Protein AF-W9VJ24-F1 (afdb_monomer_lite)

Sequence (92 aa):
MVVKGPLKDAFVKAVDAAAGFARDHPVWTTLIAVGILAVLLPWAVEALGFGVEGPAARTFAAWWQSRYAGYVPKGSLFSFFQRLGMKWTIKL

InterPro domains:
  IPR009311 Interferon alpha-inducible protein IFI6/IFI27-like [PF06140] (31-86)
  IPR038213 IFI6/IFI27-like domain superfamily [G3DSA:6.10.110.10] (27-91)

Radius of gyration: 18.8 Å; chains: 1; bounding box: 38×33×46 Å

Structure (mmCIF, N/CA/C/O backbone):
data_AF-W9VJ24-F1
#
_entry.id   AF-W9VJ24-F1
#
loop_
_atom_site.group_PDB
_atom_site.id
_atom_site.type_symbol
_atom_site.label_atom_id
_atom_site.label_alt_id
_atom_site.label_comp_id
_atom_site.label_asym_id
_atom_site.label_entity_id
_atom_site.label_seq_id
_atom_site.pdbx_PDB_ins_code
_atom_site.Cartn_x
_atom_site.Cartn_y
_atom_site.Cartn_z
_atom_site.occupancy
_atom_site.B_iso_or_equiv
_atom_site.auth_seq_id
_atom_site.auth_comp_id
_atom_site.auth_asym_id
_atom_site.auth_atom_id
_atom_site.pdbx_PDB_model_num
ATOM 1 N N . MET A 1 1 ? 10.192 5.731 25.541 1.00 40.19 1 MET A N 1
ATOM 2 C CA . MET A 1 1 ? 9.883 7.118 25.127 1.00 40.19 1 MET A CA 1
ATOM 3 C C . MET A 1 1 ? 8.377 7.270 24.983 1.00 40.19 1 MET A C 1
ATOM 5 O O . MET A 1 1 ? 7.803 6.768 24.025 1.00 40.19 1 MET A O 1
ATOM 9 N N . VAL A 1 2 ? 7.715 7.904 25.954 1.00 55.41 2 VAL A N 1
ATOM 10 C CA . VAL A 1 2 ? 6.304 8.277 25.806 1.00 55.41 2 VAL A CA 1
ATOM 11 C C . VAL A 1 2 ? 6.285 9.569 25.002 1.00 55.41 2 VAL A C 1
ATOM 13 O O . VAL A 1 2 ? 6.507 10.640 25.551 1.00 55.41 2 VAL A O 1
ATOM 16 N N . VAL A 1 3 ? 6.041 9.474 23.696 1.00 55.75 3 VAL A N 1
ATOM 17 C CA . VAL A 1 3 ? 5.586 10.643 22.933 1.00 55.75 3 VAL A CA 1
ATOM 18 C C . VAL A 1 3 ? 4.318 11.120 23.653 1.00 55.75 3 VAL A C 1
ATOM 20 O O . VAL A 1 3 ? 3.392 10.330 23.819 1.00 55.75 3 VAL A O 1
ATOM 23 N N . LYS A 1 4 ? 4.311 12.327 24.211 1.00 62.16 4 LYS A N 1
ATOM 24 C CA . LYS A 1 4 ? 3.168 12.951 24.893 1.00 62.16 4 LYS A CA 1
ATOM 25 C C . LYS A 1 4 ? 3.027 14.322 24.247 1.00 62.16 4 LYS A C 1
ATOM 27 O O . LYS A 1 4 ? 3.962 15.114 24.311 1.00 62.16 4 LYS A O 1
ATOM 32 N N . GLY A 1 5 ? 1.919 14.555 23.556 1.00 80.94 5 GLY A N 1
ATOM 33 C CA . GLY A 1 5 ? 1.673 15.808 22.854 1.00 80.94 5 GLY A CA 1
ATOM 34 C C . GLY A 1 5 ? 0.319 15.802 22.140 1.00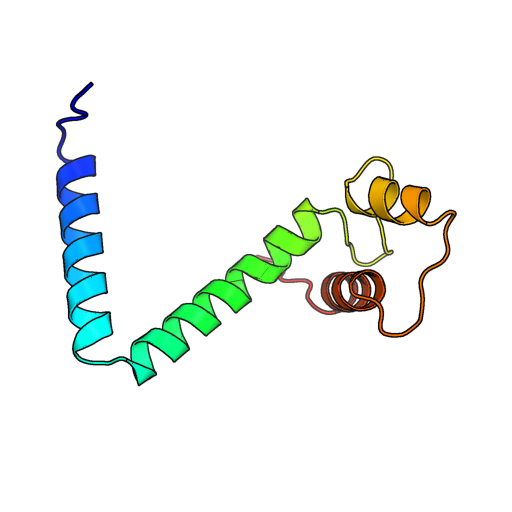 80.94 5 GLY A C 1
ATOM 35 O O . GLY A 1 5 ? -0.168 14.719 21.805 1.00 80.94 5 GLY A O 1
ATOM 36 N N . PRO A 1 6 ? -0.256 16.986 21.850 1.00 84.62 6 PRO A N 1
ATOM 37 C CA . PRO A 1 6 ? -1.607 17.128 21.291 1.00 84.62 6 PRO A CA 1
ATOM 38 C C . PRO A 1 6 ? -1.839 16.309 20.016 1.00 84.62 6 PRO A C 1
ATOM 40 O O . PRO A 1 6 ? -2.924 15.780 19.797 1.00 84.62 6 PRO A O 1
ATOM 43 N N . LEU A 1 7 ? -0.794 16.153 19.193 1.00 86.19 7 LEU A N 1
ATOM 44 C CA . LEU A 1 7 ? -0.834 15.357 17.968 1.00 86.19 7 LEU A CA 1
ATOM 45 C C . LEU A 1 7 ? -1.069 13.867 18.243 1.00 86.19 7 LEU A C 1
ATOM 47 O O . LEU A 1 7 ? -1.825 13.216 17.526 1.00 86.19 7 LEU A O 1
ATOM 51 N N . LYS A 1 8 ? -0.437 13.318 19.284 1.00 87.94 8 LYS A N 1
ATOM 52 C CA . LYS A 1 8 ? -0.616 11.911 19.641 1.00 87.94 8 LYS A CA 1
ATOM 53 C C . LYS A 1 8 ? -2.012 11.667 20.194 1.00 87.94 8 LYS A C 1
ATOM 55 O O . LYS A 1 8 ? -2.623 10.669 19.837 1.00 87.94 8 LYS A O 1
ATOM 60 N N . ASP A 1 9 ? -2.516 12.570 21.025 1.00 90.56 9 ASP A N 1
ATOM 61 C CA . ASP A 1 9 ? -3.848 12.423 21.614 1.00 90.56 9 ASP A CA 1
ATOM 62 C C . ASP A 1 9 ? -4.934 12.526 20.533 1.00 90.56 9 ASP A C 1
ATOM 64 O O . ASP A 1 9 ? -5.864 11.720 20.504 1.00 90.56 9 ASP A O 1
ATOM 68 N N . ALA A 1 10 ? -4.767 13.449 19.578 1.00 89.81 10 ALA A N 1
ATOM 69 C CA . ALA A 1 10 ? -5.620 13.533 18.396 1.00 89.81 10 ALA A CA 1
ATOM 70 C C . ALA A 1 10 ? -5.556 12.253 17.547 1.00 89.81 10 ALA A C 1
ATOM 72 O O . ALA A 1 10 ? -6.596 11.748 17.125 1.00 89.81 10 ALA A O 1
ATOM 73 N N . PHE A 1 11 ? -4.357 11.699 17.337 1.00 91.19 11 PHE A N 1
ATOM 74 C CA . PHE A 1 11 ? -4.178 10.452 16.594 1.00 91.19 11 PHE A CA 1
ATOM 75 C C . PHE A 1 11 ? -4.860 9.267 17.285 1.00 91.19 11 PHE A C 1
ATOM 77 O O . PHE A 1 11 ? -5.614 8.542 16.644 1.00 91.19 11 PHE A O 1
ATOM 84 N N . VAL A 1 12 ? -4.655 9.096 18.594 1.00 94.00 12 VAL A N 1
ATOM 85 C CA . VAL A 1 12 ? -5.300 8.028 19.376 1.00 94.00 12 VAL A CA 1
ATOM 86 C C . VAL A 1 12 ? -6.820 8.161 19.305 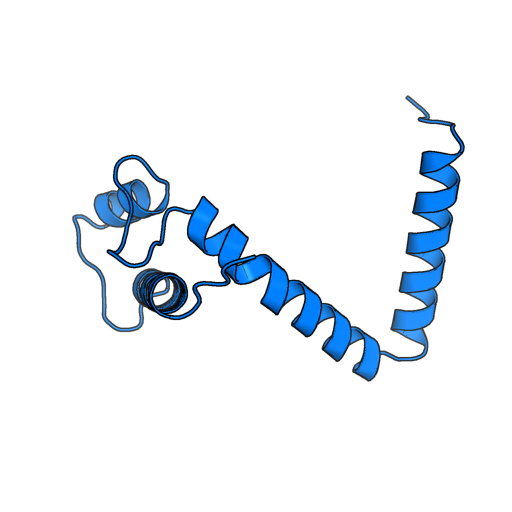1.00 94.00 12 VAL A C 1
ATOM 88 O O . VAL A 1 12 ? -7.498 7.190 18.987 1.00 94.00 12 VAL A O 1
ATOM 91 N N . LYS A 1 13 ? -7.356 9.373 19.486 1.00 94.00 13 LYS A N 1
ATOM 92 C CA . LYS A 1 13 ? -8.799 9.622 19.385 1.00 94.00 13 LYS A CA 1
ATOM 93 C C . LYS A 1 13 ? -9.356 9.295 17.995 1.00 94.00 13 LYS A C 1
ATOM 95 O O . LYS A 1 13 ? -10.454 8.753 17.892 1.00 94.00 13 LYS A O 1
ATOM 100 N N . ALA A 1 14 ? -8.616 9.612 16.933 1.00 91.25 14 ALA A N 1
ATOM 101 C CA . ALA A 1 14 ? -9.006 9.270 15.568 1.00 91.25 14 ALA A CA 1
ATOM 102 C C . ALA A 1 14 ? -9.011 7.749 15.338 1.00 91.25 14 ALA A C 1
ATOM 104 O O . ALA A 1 14 ? -9.947 7.228 14.734 1.00 91.25 14 ALA A O 1
ATOM 105 N N . VAL A 1 15 ? -8.003 7.037 15.854 1.00 93.19 15 VAL A N 1
ATOM 106 C CA . VAL A 1 15 ? -7.922 5.570 15.774 1.00 93.19 15 VAL A CA 1
ATOM 107 C C . VAL A 1 15 ? -9.068 4.912 16.537 1.00 93.19 15 VAL A C 1
ATOM 109 O O . VAL A 1 15 ? -9.723 4.029 15.987 1.00 93.19 15 VAL A O 1
ATOM 112 N N . ASP A 1 16 ? -9.357 5.361 17.758 1.00 94.12 16 ASP A N 1
ATOM 113 C CA . ASP A 1 16 ? -10.449 4.810 18.566 1.00 94.12 16 ASP A CA 1
ATOM 114 C C . ASP A 1 16 ? -11.813 5.034 17.900 1.00 94.12 16 ASP A C 1
ATOM 116 O O . ASP A 1 16 ? -12.635 4.118 17.843 1.00 94.12 16 ASP A O 1
ATOM 120 N N . ALA A 1 17 ? -12.041 6.220 17.325 1.00 92.25 17 ALA A N 1
ATOM 121 C CA . ALA A 1 17 ? -13.258 6.512 16.571 1.00 92.25 17 ALA A CA 1
ATOM 122 C C . ALA A 1 17 ? -13.387 5.629 15.318 1.00 92.25 17 ALA A C 1
ATOM 124 O O . ALA A 1 17 ? -14.458 5.078 15.059 1.00 92.25 17 ALA A O 1
ATOM 125 N N . ALA A 1 18 ? -12.297 5.446 14.565 1.00 89.88 18 ALA A N 1
ATOM 126 C CA . ALA A 1 18 ? -12.277 4.565 13.400 1.00 89.88 18 ALA A CA 1
ATOM 127 C C . ALA A 1 18 ? -12.529 3.097 13.788 1.00 89.88 18 ALA A C 1
ATOM 129 O O . ALA A 1 18 ? -13.266 2.395 13.098 1.00 89.88 18 ALA A O 1
ATOM 130 N N . ALA A 1 19 ? -11.969 2.639 14.910 1.00 91.62 19 ALA A N 1
ATOM 131 C CA . ALA A 1 19 ? -12.184 1.289 15.424 1.00 91.62 19 ALA A CA 1
ATOM 132 C C . ALA A 1 19 ? -13.630 1.066 15.898 1.00 91.62 19 ALA A C 1
ATOM 134 O O . ALA A 1 19 ? -14.183 -0.012 15.673 1.00 91.62 19 ALA A O 1
ATOM 135 N N . GLY A 1 20 ? -14.250 2.073 16.521 1.00 92.50 20 GLY A N 1
ATOM 136 C CA . GLY A 1 20 ? -15.678 2.058 16.852 1.00 92.50 20 GLY A CA 1
ATOM 137 C C . GLY A 1 20 ? -16.540 1.937 15.595 1.00 92.50 20 GLY A C 1
ATOM 138 O O . GLY A 1 20 ? -17.297 0.979 15.453 1.00 92.50 20 GLY A O 1
ATOM 139 N N . PHE A 1 21 ? -16.318 2.821 14.620 1.00 91.81 21 PHE A N 1
ATOM 140 C CA . PHE A 1 21 ? -17.032 2.802 13.341 1.00 91.81 21 PHE A CA 1
ATOM 141 C C . PHE A 1 21 ? -16.880 1.466 12.592 1.00 91.81 21 PHE A C 1
ATOM 143 O O . PHE A 1 21 ? -17.843 0.959 12.021 1.00 91.81 21 PHE A O 1
ATOM 150 N N . ALA A 1 22 ? -15.692 0.855 12.643 1.00 92.94 22 ALA A N 1
ATOM 151 C CA . ALA A 1 22 ? -15.433 -0.455 12.050 1.00 92.94 22 ALA A CA 1
ATOM 152 C C . ALA A 1 22 ? -16.280 -1.581 12.653 1.00 92.94 22 ALA A C 1
ATOM 154 O O . ALA A 1 22 ? -16.698 -2.485 11.926 1.00 92.94 22 ALA A O 1
ATOM 155 N N . ARG A 1 23 ? -16.540 -1.524 13.963 1.00 91.50 23 ARG A N 1
ATOM 156 C CA . ARG A 1 23 ? -17.382 -2.502 14.663 1.00 91.50 23 ARG A CA 1
ATOM 157 C C . ARG A 1 23 ? -18.861 -2.291 14.358 1.00 91.50 23 ARG A C 1
ATOM 159 O O . ARG A 1 23 ? -19.556 -3.268 14.092 1.00 91.50 23 ARG A O 1
ATOM 166 N N . ASP A 1 24 ? -19.311 -1.040 14.353 1.00 95.06 24 ASP A N 1
ATOM 167 C CA . ASP A 1 24 ? -20.726 -0.700 14.164 1.00 95.06 24 ASP A CA 1
ATOM 168 C C . ASP A 1 24 ? -21.163 -0.819 12.693 1.00 95.06 24 ASP A C 1
ATOM 170 O O . ASP A 1 24 ? -22.306 -1.169 12.382 1.00 95.06 24 ASP A O 1
ATOM 174 N N . HIS A 1 25 ? -20.243 -0.559 11.762 1.00 93.44 25 HIS A N 1
ATOM 175 C CA . HIS A 1 25 ? -20.514 -0.484 10.329 1.00 93.44 25 HIS A CA 1
ATOM 176 C C . HIS A 1 25 ? -19.447 -1.221 9.499 1.00 93.44 25 HIS A C 1
ATOM 178 O O . HIS A 1 25 ? -18.703 -0.600 8.727 1.00 93.44 25 HIS A O 1
ATOM 184 N N . PRO A 1 26 ? -19.384 -2.563 9.583 1.00 89.12 26 PRO A N 1
ATOM 185 C CA . PRO A 1 26 ? -18.341 -3.350 8.923 1.00 89.12 26 PRO A CA 1
ATOM 186 C C . PRO A 1 26 ? -18.385 -3.248 7.389 1.00 89.12 26 PRO A C 1
ATOM 188 O O . PRO A 1 26 ? -17.342 -3.189 6.735 1.00 89.12 26 PRO A O 1
ATOM 191 N N . VAL A 1 27 ? -19.581 -3.162 6.795 1.00 93.25 27 VAL A N 1
ATOM 192 C CA . VAL A 1 27 ? -19.744 -3.042 5.334 1.00 93.25 27 VAL A CA 1
ATOM 193 C C . VAL A 1 27 ? -19.231 -1.690 4.829 1.00 93.25 27 VAL A C 1
ATOM 195 O O . VAL A 1 27 ? -18.429 -1.644 3.898 1.00 93.25 27 VAL A O 1
ATOM 198 N N . TRP A 1 28 ? -19.627 -0.589 5.474 1.00 87.50 28 TRP A N 1
ATOM 199 C CA . TRP A 1 28 ? -19.167 0.757 5.112 1.00 87.50 28 TRP A CA 1
ATOM 200 C C . TRP A 1 28 ? -17.668 0.921 5.324 1.00 87.50 28 TRP A C 1
ATOM 202 O O . TRP A 1 28 ? -16.979 1.504 4.490 1.00 87.50 28 TRP A O 1
ATOM 212 N N . THR A 1 29 ? -17.145 0.335 6.396 1.00 91.69 29 THR A N 1
ATOM 213 C CA . THR A 1 29 ? -15.707 0.325 6.667 1.00 91.69 29 THR A CA 1
ATOM 214 C C . THR A 1 29 ? -14.941 -0.422 5.586 1.00 91.69 29 THR A C 1
ATOM 216 O O . THR A 1 29 ? -13.904 0.056 5.137 1.00 91.69 29 THR A O 1
ATOM 219 N N . THR A 1 30 ? -15.469 -1.549 5.105 1.00 87.06 30 THR A N 1
ATOM 220 C CA . THR A 1 30 ? -14.868 -2.282 3.984 1.00 87.06 30 THR A CA 1
ATOM 221 C C . THR A 1 30 ? -14.841 -1.426 2.718 1.00 87.06 30 THR A C 1
ATOM 223 O O . THR A 1 30 ? -13.805 -1.349 2.063 1.00 87.06 30 THR A O 1
ATOM 226 N N . LEU A 1 31 ? -15.935 -0.728 2.394 1.00 93.25 31 LEU A N 1
ATOM 227 C CA . LEU A 1 31 ? -15.979 0.181 1.243 1.00 93.25 31 LEU A CA 1
ATOM 228 C C . LEU A 1 31 ? -14.946 1.310 1.359 1.00 93.25 31 LEU A C 1
ATOM 230 O O . LEU A 1 31 ? -14.227 1.580 0.398 1.00 93.25 31 LEU A O 1
ATOM 234 N N . ILE A 1 32 ? -14.828 1.930 2.535 1.00 90.62 32 ILE A N 1
ATOM 235 C CA . ILE A 1 32 ? -13.842 2.989 2.789 1.00 90.62 32 ILE A CA 1
ATOM 236 C C . ILE A 1 32 ? -12.417 2.439 2.681 1.00 90.62 32 ILE A C 1
ATOM 238 O O . ILE A 1 32 ? -11.584 3.040 2.008 1.00 90.62 32 ILE A O 1
ATOM 242 N N . ALA A 1 33 ? -12.130 1.287 3.289 1.00 87.88 33 ALA A N 1
ATOM 243 C CA . ALA A 1 33 ? -10.811 0.663 3.238 1.00 87.88 33 ALA A CA 1
ATOM 244 C C . ALA A 1 33 ? -10.405 0.303 1.801 1.00 87.88 33 ALA A C 1
ATOM 246 O O . ALA A 1 33 ? -9.278 0.581 1.391 1.00 87.88 33 ALA A O 1
ATOM 247 N N . VAL A 1 34 ? -11.333 -0.250 1.012 1.00 89.81 34 VAL A N 1
ATOM 248 C CA . VAL A 1 34 ? -11.118 -0.529 -0.415 1.00 89.81 34 VAL A CA 1
ATOM 249 C C . VAL A 1 34 ? -10.911 0.767 -1.202 1.00 89.81 34 VAL A C 1
ATOM 251 O O . VAL A 1 34 ? -10.036 0.812 -2.063 1.00 89.81 34 VAL A O 1
ATOM 254 N N . GLY A 1 35 ? -11.652 1.833 -0.890 1.00 88.75 35 GLY A N 1
ATOM 255 C CA . GLY A 1 35 ? -11.471 3.151 -1.502 1.00 88.75 35 GLY A CA 1
ATOM 256 C C . GLY A 1 35 ? -10.094 3.756 -1.214 1.00 88.75 35 GLY A C 1
ATOM 257 O O . GLY A 1 35 ? -9.401 4.171 -2.140 1.00 88.75 35 GLY A O 1
ATOM 258 N N . ILE A 1 36 ? -9.653 3.739 0.047 1.00 90.12 36 ILE A N 1
ATOM 259 C CA . ILE A 1 36 ? -8.312 4.195 0.447 1.00 90.12 36 ILE A CA 1
ATOM 260 C C . ILE A 1 36 ? -7.241 3.367 -0.265 1.00 90.12 36 ILE A C 1
ATOM 262 O O . ILE A 1 36 ? -6.295 3.927 -0.817 1.00 90.12 36 ILE A O 1
ATOM 266 N N . LEU A 1 37 ? -7.406 2.042 -0.303 1.00 84.31 37 LEU A N 1
ATOM 267 C CA . LEU A 1 37 ? -6.499 1.164 -1.030 1.00 84.31 37 LEU A CA 1
ATOM 268 C C . LEU A 1 37 ? -6.443 1.546 -2.516 1.00 84.31 37 LEU A C 1
ATOM 270 O O . LEU A 1 37 ? -5.352 1.699 -3.053 1.00 84.31 37 LEU A O 1
ATOM 274 N N . ALA A 1 38 ? -7.586 1.766 -3.167 1.00 84.50 38 ALA A N 1
ATOM 275 C CA . ALA A 1 38 ? -7.643 2.171 -4.571 1.00 84.50 38 ALA A CA 1
ATOM 276 C C . ALA A 1 38 ? -6.920 3.503 -4.845 1.00 84.50 38 ALA A C 1
ATOM 278 O O . ALA A 1 38 ? -6.290 3.638 -5.890 1.00 84.50 38 ALA A O 1
ATOM 279 N N . VAL A 1 39 ? -6.954 4.454 -3.907 1.00 86.25 39 VAL A N 1
ATOM 280 C CA . VAL A 1 39 ? -6.227 5.732 -4.015 1.00 86.25 39 VAL A CA 1
ATOM 281 C C . VAL A 1 39 ? -4.720 5.555 -3.807 1.00 86.25 39 VAL A C 1
ATOM 283 O O . VAL A 1 39 ? -3.927 6.194 -4.495 1.00 86.25 39 VAL A O 1
ATOM 286 N N . LEU A 1 40 ? -4.306 4.687 -2.881 1.00 84.19 40 LEU A N 1
ATOM 287 C CA . LEU A 1 40 ? -2.889 4.461 -2.572 1.00 84.19 40 LEU A CA 1
ATOM 288 C C . LEU A 1 40 ? -2.186 3.546 -3.583 1.00 84.19 40 LEU A C 1
ATOM 290 O O . LEU A 1 40 ? -0.973 3.656 -3.770 1.00 84.19 40 LEU A O 1
ATOM 294 N N . LEU A 1 41 ? -2.924 2.640 -4.230 1.00 83.25 41 LEU A N 1
ATOM 295 C CA . LEU A 1 41 ? -2.377 1.642 -5.150 1.00 83.25 41 LEU A CA 1
ATOM 296 C C . LEU A 1 41 ? -1.548 2.241 -6.303 1.00 83.25 41 LEU A C 1
ATOM 298 O O . LEU A 1 41 ? -0.453 1.731 -6.525 1.00 83.25 41 LEU A O 1
ATOM 302 N N . PRO A 1 42 ? -1.980 3.301 -7.014 1.00 81.81 42 PRO A N 1
ATOM 303 C CA . PRO A 1 42 ? -1.183 3.936 -8.065 1.00 81.81 42 PRO A CA 1
ATOM 304 C C . PRO A 1 42 ? 0.185 4.401 -7.573 1.00 81.81 42 PRO A C 1
ATOM 306 O O . PRO A 1 42 ? 1.195 4.050 -8.174 1.00 81.81 42 PRO A O 1
ATOM 309 N N . TRP A 1 43 ? 0.226 5.100 -6.434 1.00 83.31 43 TRP A N 1
ATOM 310 C CA . TRP A 1 43 ? 1.479 5.578 -5.854 1.00 83.31 43 TRP A CA 1
ATOM 311 C C . TRP A 1 43 ? 2.375 4.421 -5.406 1.00 83.31 43 TRP A C 1
ATOM 313 O O . TRP A 1 43 ? 3.577 4.436 -5.652 1.00 83.31 43 TRP A O 1
ATOM 323 N N . ALA A 1 44 ? 1.801 3.380 -4.797 1.00 83.56 44 ALA A N 1
ATOM 324 C CA . ALA A 1 44 ? 2.558 2.196 -4.403 1.00 83.56 44 ALA A CA 1
ATOM 325 C C . ALA A 1 44 ? 3.157 1.466 -5.620 1.00 83.56 44 ALA A C 1
ATOM 327 O O . ALA A 1 44 ? 4.311 1.046 -5.586 1.00 83.56 44 ALA A O 1
ATOM 328 N N . VAL A 1 45 ? 2.393 1.326 -6.705 1.00 83.75 45 VAL A N 1
ATOM 329 C CA . VAL A 1 45 ? 2.826 0.665 -7.947 1.00 83.75 45 VAL A CA 1
ATOM 330 C C . VAL A 1 45 ? 3.903 1.485 -8.667 1.00 83.75 45 VAL A C 1
ATOM 332 O O . VAL A 1 45 ? 4.908 0.918 -9.105 1.00 83.75 45 VAL A O 1
ATOM 335 N N . GLU A 1 46 ? 3.752 2.808 -8.710 1.00 81.75 46 GLU A N 1
ATOM 336 C CA . GLU A 1 46 ? 4.756 3.729 -9.245 1.00 81.75 46 GLU A CA 1
ATOM 337 C C . GLU A 1 46 ? 6.046 3.715 -8.410 1.00 81.75 46 GLU A C 1
ATOM 339 O O . GLU A 1 46 ? 7.135 3.589 -8.968 1.00 81.75 46 GLU A O 1
ATOM 344 N N . ALA A 1 47 ? 5.943 3.735 -7.076 1.00 83.94 47 ALA A N 1
ATOM 345 C CA . ALA A 1 47 ? 7.091 3.661 -6.167 1.00 83.94 47 ALA A CA 1
ATOM 346 C C . ALA A 1 47 ? 7.873 2.341 -6.303 1.00 83.94 47 ALA A C 1
ATOM 348 O O . ALA A 1 47 ? 9.096 2.316 -6.152 1.00 83.94 47 ALA A O 1
ATOM 349 N N . LEU A 1 48 ? 7.190 1.239 -6.632 1.00 83.25 48 LEU A N 1
ATOM 350 C CA . LEU A 1 48 ? 7.835 -0.037 -6.967 1.00 83.25 48 LEU A CA 1
ATOM 351 C C . LEU A 1 48 ? 8.541 -0.006 -8.335 1.00 83.25 48 LEU A C 1
ATOM 353 O O . LEU A 1 48 ? 9.344 -0.897 -8.628 1.00 83.25 48 LEU A O 1
ATOM 357 N N . GLY A 1 49 ? 8.286 1.018 -9.150 1.00 81.94 49 GLY A N 1
ATOM 358 C CA . GLY A 1 49 ? 8.907 1.237 -10.451 1.00 81.94 49 GLY A CA 1
ATOM 359 C C . GLY A 1 49 ? 8.108 0.702 -11.633 1.00 81.94 49 GLY A C 1
ATOM 360 O O . GLY A 1 49 ? 8.687 0.500 -12.698 1.00 81.94 49 GLY A O 1
ATOM 361 N N . PHE A 1 50 ? 6.808 0.445 -11.475 1.00 83.88 50 PHE A N 1
ATOM 362 C CA . PHE A 1 50 ? 5.930 0.092 -12.591 1.00 83.88 50 PHE A CA 1
ATOM 363 C C . PHE A 1 50 ? 5.283 1.358 -13.163 1.00 83.88 50 PHE A C 1
ATOM 365 O O . PHE A 1 50 ? 4.350 1.897 -12.574 1.00 83.88 50 PHE A O 1
ATOM 372 N N . GLY A 1 51 ? 5.773 1.819 -14.314 1.00 79.12 51 GLY A N 1
ATOM 373 C CA . GLY A 1 51 ? 5.252 3.000 -15.005 1.00 79.12 51 GLY A CA 1
ATOM 374 C C . GLY A 1 51 ? 4.505 2.680 -16.302 1.00 79.12 51 GLY A C 1
ATOM 375 O O . GLY A 1 51 ? 4.318 1.518 -16.674 1.00 79.12 51 GLY A O 1
ATOM 376 N N . VAL A 1 52 ? 4.124 3.742 -17.022 1.00 70.00 52 VAL A N 1
ATOM 377 C CA . VAL A 1 52 ? 3.391 3.678 -18.303 1.00 70.00 52 VAL A CA 1
ATOM 378 C C . VAL A 1 52 ? 4.186 2.949 -19.392 1.00 70.00 52 VAL A C 1
ATOM 380 O O . VAL A 1 52 ? 3.609 2.224 -20.196 1.00 70.00 52 VAL A O 1
ATOM 383 N N . GLU A 1 53 ? 5.512 3.080 -19.383 1.00 75.06 53 GLU A N 1
ATOM 384 C CA . GLU A 1 53 ? 6.413 2.424 -20.343 1.00 75.06 53 GLU A CA 1
ATOM 385 C C . GLU A 1 53 ? 6.906 1.045 -19.865 1.00 75.06 53 GLU A C 1
ATOM 387 O O . GLU A 1 53 ? 7.650 0.362 -20.568 1.00 75.06 53 GLU A O 1
ATOM 392 N N . GLY A 1 54 ? 6.465 0.601 -18.682 1.00 71.25 54 GLY A N 1
ATOM 393 C CA . GLY A 1 54 ? 6.896 -0.643 -18.052 1.00 71.25 54 GLY A CA 1
ATOM 394 C C . GLY A 1 54 ? 7.844 -0.430 -16.863 1.00 71.25 54 GLY A C 1
ATOM 395 O O . GLY A 1 54 ? 7.806 0.620 -16.217 1.00 71.25 54 GLY A O 1
ATOM 396 N N . PRO A 1 55 ? 8.646 -1.450 -16.505 1.00 76.75 55 PRO A N 1
ATOM 397 C CA . PRO A 1 55 ? 9.558 -1.400 -15.364 1.00 76.75 55 PRO A CA 1
ATOM 398 C C . PRO A 1 55 ? 10.650 -0.343 -15.554 1.00 76.75 55 PRO A C 1
ATOM 400 O O . PRO A 1 55 ? 11.489 -0.455 -16.447 1.00 76.75 55 PRO A O 1
ATOM 403 N N . ALA A 1 56 ? 10.675 0.665 -14.688 1.00 80.88 56 ALA A N 1
ATOM 404 C CA . ALA A 1 56 ? 11.704 1.692 -14.702 1.00 80.88 56 ALA A CA 1
ATOM 405 C C . ALA A 1 56 ? 13.070 1.097 -14.317 1.00 80.88 56 ALA A C 1
ATOM 407 O O . ALA A 1 56 ? 13.186 0.297 -13.382 1.00 80.88 56 ALA A O 1
ATOM 408 N N . ALA A 1 57 ? 14.130 1.493 -15.023 1.00 77.50 57 ALA A N 1
ATOM 409 C CA . ALA A 1 57 ? 15.479 1.009 -14.749 1.00 77.50 57 ALA A CA 1
ATOM 410 C C . ALA A 1 57 ? 15.920 1.353 -13.313 1.00 77.50 57 ALA A C 1
ATOM 412 O O . ALA A 1 57 ? 15.579 2.405 -12.778 1.00 77.50 57 ALA A O 1
ATOM 413 N N . ARG A 1 58 ? 16.709 0.463 -12.693 1.00 81.00 58 ARG A N 1
ATOM 414 C CA . ARG A 1 58 ? 17.225 0.600 -11.311 1.00 81.00 58 ARG A CA 1
ATOM 415 C C . ARG A 1 58 ? 16.153 0.661 -10.210 1.00 81.00 58 ARG A C 1
ATOM 417 O O . ARG A 1 58 ? 16.464 1.060 -9.091 1.00 81.00 58 ARG A O 1
ATOM 424 N N . THR A 1 59 ? 14.928 0.231 -10.495 1.00 84.25 59 THR A N 1
ATOM 425 C CA . THR A 1 59 ? 13.855 0.116 -9.497 1.00 84.25 59 THR A CA 1
ATOM 426 C C . THR A 1 59 ? 13.672 -1.31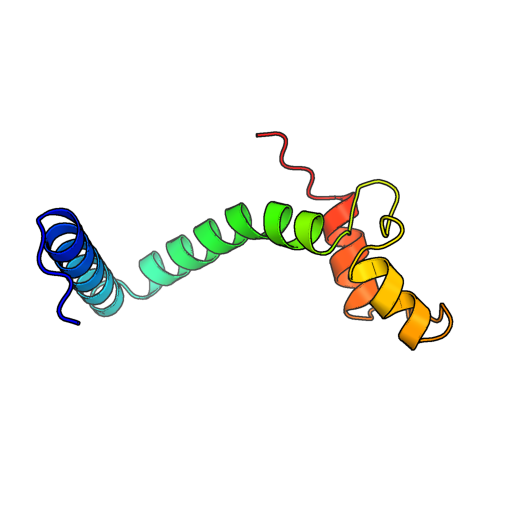9 -9.008 1.00 84.25 59 THR A C 1
ATOM 428 O O . THR A 1 59 ? 14.252 -2.267 -9.549 1.00 84.25 59 THR A O 1
ATOM 431 N N . PHE A 1 60 ? 12.831 -1.488 -7.986 1.00 83.56 60 PHE A N 1
ATOM 432 C CA . PHE A 1 60 ? 12.436 -2.803 -7.492 1.00 83.56 60 PHE A CA 1
ATOM 433 C C . PHE A 1 60 ? 11.830 -3.680 -8.600 1.00 83.56 60 PHE A C 1
ATOM 435 O O . PHE A 1 60 ? 12.167 -4.861 -8.684 1.00 83.56 60 PHE A O 1
ATOM 442 N N . ALA A 1 61 ? 11.019 -3.112 -9.499 1.00 82.94 61 ALA A N 1
ATOM 443 C CA . ALA A 1 61 ? 10.471 -3.826 -10.650 1.00 82.94 61 ALA A CA 1
ATOM 444 C C . ALA A 1 61 ? 11.575 -4.378 -11.577 1.00 82.94 61 ALA A C 1
ATOM 446 O O . ALA A 1 61 ? 11.529 -5.546 -11.966 1.00 82.94 61 ALA A O 1
ATOM 447 N N . ALA A 1 62 ? 12.616 -3.590 -11.872 1.00 82.44 62 ALA A N 1
ATOM 448 C CA . ALA A 1 62 ? 13.746 -4.046 -12.688 1.00 82.44 62 ALA A CA 1
ATOM 449 C C . ALA A 1 62 ? 14.572 -5.145 -11.992 1.00 82.44 62 ALA A C 1
A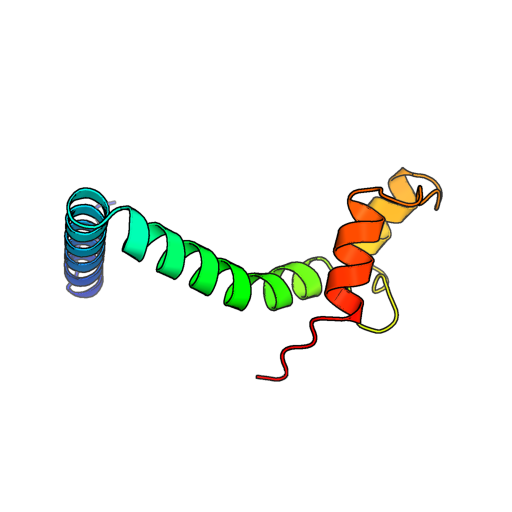TOM 451 O O . ALA A 1 62 ? 14.973 -6.126 -12.624 1.00 82.44 62 ALA A O 1
ATOM 452 N N . TRP A 1 63 ? 14.792 -5.021 -10.679 1.00 84.44 63 TRP A N 1
ATOM 453 C CA . TRP A 1 63 ? 15.446 -6.066 -9.885 1.00 84.44 63 TRP A CA 1
ATOM 454 C C . TRP A 1 63 ? 14.635 -7.368 -9.874 1.00 84.44 63 TRP A C 1
ATOM 456 O O . TRP A 1 63 ? 15.187 -8.450 -10.086 1.00 84.44 63 TRP A O 1
ATOM 466 N N . TRP A 1 64 ? 13.318 -7.270 -9.687 1.00 81.44 64 TRP A N 1
ATOM 467 C CA . TRP A 1 64 ? 12.419 -8.419 -9.698 1.00 81.44 64 TRP A CA 1
ATOM 468 C C . TRP A 1 64 ? 12.459 -9.132 -11.049 1.00 81.44 64 TRP A C 1
ATOM 470 O O . TRP A 1 64 ? 12.592 -10.353 -11.093 1.00 81.44 64 TRP A O 1
ATOM 480 N N . GLN A 1 65 ? 12.387 -8.391 -12.157 1.00 80.44 65 GLN A N 1
ATOM 481 C CA . GLN A 1 65 ? 12.470 -8.968 -13.499 1.00 80.44 65 GLN A CA 1
ATOM 482 C C . GLN A 1 65 ? 13.819 -9.667 -13.740 1.00 80.44 65 GLN A C 1
ATOM 484 O O . GLN A 1 65 ? 13.851 -10.764 -14.301 1.00 80.44 65 GLN A O 1
ATOM 489 N N . SER A 1 66 ? 14.923 -9.081 -13.265 1.00 83.12 66 SER A N 1
ATOM 490 C CA . SER A 1 66 ? 16.264 -9.681 -13.338 1.00 83.12 66 SER A CA 1
ATOM 491 C C . SER A 1 66 ? 16.362 -10.996 -12.553 1.00 83.12 66 SER A C 1
ATOM 493 O O . SER A 1 66 ? 16.957 -11.963 -13.030 1.00 83.12 66 SER A O 1
ATOM 495 N N . ARG A 1 67 ? 15.693 -11.091 -11.394 1.00 80.69 67 ARG A N 1
ATOM 496 C CA . ARG A 1 67 ? 15.672 -12.312 -10.569 1.00 80.69 67 ARG A CA 1
ATOM 497 C C . ARG A 1 67 ? 15.054 -13.522 -11.278 1.00 80.69 67 ARG A C 1
ATOM 499 O O . ARG A 1 67 ? 15.404 -14.650 -10.947 1.00 80.69 67 ARG A O 1
ATOM 506 N N . TYR A 1 68 ? 14.186 -13.291 -12.259 1.00 76.31 68 TYR A N 1
ATOM 507 C CA . TYR A 1 68 ? 13.601 -14.339 -13.097 1.00 76.31 68 TYR A CA 1
ATOM 508 C C . TYR A 1 68 ? 14.212 -14.379 -14.506 1.00 76.31 68 TYR A C 1
ATOM 510 O O . TYR A 1 68 ? 13.584 -14.891 -15.428 1.00 76.31 68 TYR A O 1
ATOM 518 N N . ALA A 1 69 ? 15.423 -13.835 -14.695 1.00 76.62 69 ALA A N 1
ATOM 519 C CA . ALA A 1 69 ? 16.129 -13.783 -15.980 1.00 76.62 69 ALA A CA 1
ATOM 520 C C . ALA A 1 69 ? 15.299 -13.155 -17.122 1.00 76.62 69 ALA A C 1
ATOM 522 O O . ALA A 1 69 ? 15.437 -13.525 -18.286 1.00 76.62 69 ALA A O 1
ATOM 523 N N . GLY A 1 70 ? 14.399 -12.222 -16.794 1.00 68.38 70 GLY A N 1
ATOM 524 C CA . GLY A 1 70 ? 13.483 -11.614 -17.761 1.00 68.38 70 GLY A CA 1
ATOM 525 C C . GLY A 1 70 ? 12.253 -12.460 -18.110 1.00 68.38 70 GLY A C 1
ATOM 526 O O . GLY A 1 70 ? 11.416 -12.001 -18.885 1.00 68.38 70 GLY A O 1
ATOM 527 N N . TYR A 1 71 ? 12.093 -13.652 -17.530 1.00 71.44 71 TYR A N 1
ATOM 528 C CA . TYR A 1 71 ? 10.904 -14.476 -17.719 1.00 71.44 71 TYR A CA 1
ATOM 529 C C . TYR A 1 71 ? 9.716 -13.883 -16.953 1.00 71.44 71 TYR A C 1
ATOM 531 O O . TYR A 1 71 ? 9.665 -13.907 -15.722 1.00 71.44 71 TYR A O 1
ATOM 539 N N . VAL A 1 72 ? 8.742 -13.353 -17.694 1.00 70.81 72 VAL A N 1
ATOM 540 C CA . VAL A 1 72 ? 7.496 -12.798 -17.153 1.00 70.81 72 VAL A CA 1
ATOM 541 C C . VAL A 1 72 ? 6.325 -13.654 -17.650 1.00 70.81 72 VAL A C 1
ATOM 543 O O . VAL A 1 72 ? 5.816 -13.428 -18.750 1.00 70.81 72 VAL A O 1
ATOM 546 N N . PRO A 1 73 ? 5.876 -14.654 -16.867 1.00 73.56 73 PRO A N 1
ATOM 547 C CA . PRO A 1 73 ? 4.743 -15.487 -17.249 1.00 73.56 73 PRO A CA 1
ATOM 548 C C . PRO A 1 73 ? 3.473 -14.644 -17.381 1.00 73.56 73 PRO A C 1
ATOM 550 O O . PRO A 1 73 ? 3.162 -13.836 -16.501 1.00 73.56 73 PRO A O 1
ATOM 553 N N . LYS A 1 74 ? 2.687 -14.871 -18.439 1.00 72.44 74 LYS A N 1
ATOM 554 C CA . LYS A 1 74 ? 1.364 -14.252 -18.592 1.00 72.44 74 LYS A CA 1
ATOM 555 C C . LYS A 1 74 ? 0.470 -14.688 -17.427 1.00 72.44 74 LYS A C 1
ATOM 557 O O . LYS A 1 74 ? 0.259 -15.874 -17.216 1.00 72.44 74 LYS A O 1
ATOM 562 N N . GLY A 1 75 ? -0.047 -13.719 -16.672 1.00 74.56 75 GLY A N 1
ATOM 563 C CA . GLY A 1 75 ? -0.832 -13.980 -15.457 1.00 74.56 75 GLY A CA 1
ATOM 564 C C . GLY A 1 75 ? -0.009 -14.031 -14.167 1.00 74.56 75 GLY A C 1
ATOM 565 O O . GLY A 1 75 ? -0.584 -14.200 -13.098 1.00 74.56 75 GLY A O 1
ATOM 566 N N . SER A 1 76 ? 1.310 -13.827 -14.240 1.00 80.44 76 SER A N 1
ATOM 567 C CA . SER A 1 76 ? 2.141 -13.638 -13.050 1.00 80.44 76 SER A CA 1
ATOM 568 C C . SER A 1 76 ? 1.768 -12.361 -12.292 1.00 80.44 76 SER A C 1
ATOM 570 O O . SER A 1 76 ? 1.246 -11.398 -12.865 1.00 80.44 76 SER A O 1
ATOM 572 N N . LEU A 1 77 ? 2.106 -12.330 -10.999 1.00 79.06 77 LEU A N 1
ATOM 573 C CA . LEU A 1 77 ? 1.986 -11.132 -10.163 1.00 79.06 77 LEU A CA 1
ATOM 574 C C . LEU A 1 77 ? 2.698 -9.929 -10.802 1.00 79.06 77 LEU A C 1
ATOM 576 O O . LEU A 1 77 ? 2.162 -8.825 -10.797 1.00 79.06 77 LEU A O 1
ATOM 580 N N . PHE A 1 78 ? 3.845 -10.154 -11.448 1.00 80.44 78 PHE A N 1
ATOM 581 C CA . PHE A 1 78 ? 4.569 -9.114 -12.175 1.00 80.44 78 PHE A CA 1
ATOM 582 C C . PHE A 1 78 ? 3.752 -8.551 -13.346 1.00 80.44 78 PHE A C 1
ATOM 584 O O . PHE A 1 78 ? 3.583 -7.340 -13.452 1.00 80.44 78 PHE A O 1
ATOM 591 N N . SER A 1 79 ? 3.156 -9.409 -14.185 1.00 80.56 79 SER A N 1
ATOM 592 C CA . SER A 1 79 ? 2.267 -8.961 -15.270 1.00 80.56 79 SER A CA 1
ATOM 593 C C . SER A 1 79 ? 1.011 -8.249 -14.760 1.00 80.56 79 SER A C 1
ATOM 595 O O . SER A 1 79 ? 0.442 -7.413 -15.463 1.00 80.56 79 SER A O 1
ATOM 597 N N . PHE A 1 80 ? 0.530 -8.592 -13.564 1.00 82.25 80 PHE A N 1
ATOM 598 C CA . PHE A 1 80 ? -0.582 -7.888 -12.933 1.00 82.25 80 PHE A CA 1
ATOM 599 C C . PHE A 1 80 ? -0.182 -6.461 -12.539 1.00 82.25 80 PHE A C 1
ATOM 601 O O . PHE A 1 80 ? -0.840 -5.526 -12.994 1.00 82.25 80 PHE A O 1
ATOM 608 N N . PHE A 1 81 ? 0.927 -6.283 -11.813 1.00 81.31 81 PHE A N 1
ATOM 609 C CA . PHE A 1 81 ? 1.441 -4.955 -11.452 1.00 81.31 81 PHE A CA 1
ATOM 610 C C . PHE A 1 81 ? 1.844 -4.121 -12.668 1.00 81.31 81 PHE A C 1
ATOM 612 O O . PHE A 1 81 ? 1.529 -2.938 -12.717 1.00 81.31 81 PHE A O 1
ATOM 619 N N . GLN A 1 82 ? 2.432 -4.738 -13.696 1.00 79.69 82 GLN A N 1
ATOM 620 C CA . GLN A 1 82 ? 2.747 -4.051 -14.947 1.00 79.69 82 GLN A CA 1
ATOM 621 C C . GLN A 1 82 ? 1.474 -3.519 -15.621 1.00 79.69 82 GLN A C 1
ATOM 623 O O . GLN A 1 82 ? 1.423 -2.363 -16.024 1.00 79.69 82 GLN A O 1
ATOM 628 N N . ARG A 1 83 ? 0.404 -4.323 -15.709 1.00 82.50 83 ARG A N 1
ATOM 629 C CA . ARG A 1 83 ? -0.885 -3.853 -16.254 1.00 82.50 83 ARG A CA 1
ATOM 630 C C . ARG A 1 83 ? -1.523 -2.762 -15.400 1.00 82.50 83 ARG A C 1
ATOM 632 O O . ARG A 1 83 ? -2.178 -1.895 -15.969 1.00 82.50 83 ARG A O 1
ATOM 639 N N . LEU A 1 84 ? -1.364 -2.816 -14.077 1.00 82.44 84 LEU A N 1
ATOM 640 C CA . LEU A 1 84 ? -1.832 -1.760 -13.182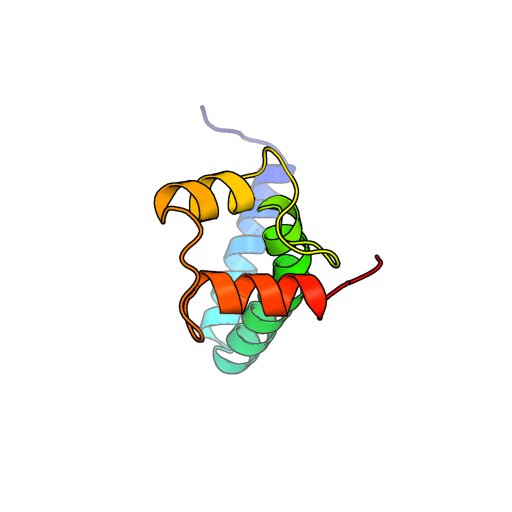 1.00 82.44 84 LEU A CA 1
ATOM 641 C C . LEU A 1 84 ? -1.060 -0.460 -13.418 1.00 82.44 84 LEU A C 1
ATOM 643 O O . LEU A 1 84 ? -1.700 0.545 -13.693 1.00 82.44 84 LEU A O 1
ATOM 647 N N . GLY A 1 85 ? 0.275 -0.486 -13.434 1.00 77.50 85 GLY A N 1
ATOM 648 C CA . GLY A 1 85 ? 1.099 0.703 -13.700 1.00 77.50 85 GLY A CA 1
ATOM 649 C C . GLY A 1 85 ? 0.853 1.316 -15.084 1.00 77.50 85 GLY A C 1
ATOM 650 O O . GLY A 1 85 ? 0.834 2.533 -15.229 1.00 77.50 85 GLY A O 1
ATOM 651 N N . MET A 1 86 ? 0.562 0.487 -16.095 1.00 81.38 86 MET A N 1
ATOM 652 C CA . MET A 1 86 ? 0.227 0.966 -17.444 1.00 81.38 86 MET A CA 1
ATOM 653 C C . MET A 1 86 ? -1.185 1.570 -17.559 1.00 81.38 86 MET A C 1
ATOM 655 O O . MET A 1 86 ? -1.402 2.438 -18.400 1.00 81.38 86 MET A O 1
ATOM 659 N N . LYS A 1 87 ? -2.166 1.107 -16.767 1.00 76.50 87 LYS A N 1
ATOM 660 C CA . LYS A 1 87 ? -3.574 1.550 -16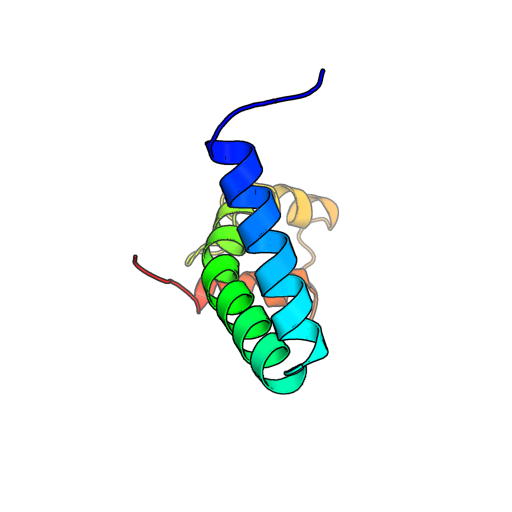.873 1.00 76.50 87 LYS A CA 1
ATOM 661 C C . LYS A 1 87 ? -3.971 2.608 -15.848 1.00 76.50 87 LYS A C 1
ATOM 663 O O . LYS A 1 87 ? -4.823 3.440 -16.140 1.00 76.50 87 LYS A O 1
ATOM 668 N N . TRP A 1 88 ? -3.432 2.533 -14.639 1.00 68.88 88 TRP A N 1
ATOM 669 C CA . TRP A 1 88 ? -3.804 3.381 -13.512 1.00 68.88 88 TRP A CA 1
ATOM 670 C C . TRP A 1 88 ? -2.772 4.494 -13.345 1.00 68.88 88 TRP A C 1
ATOM 672 O O . TRP A 1 88 ? -1.993 4.508 -12.398 1.00 68.88 88 TRP A O 1
ATOM 682 N N . THR A 1 89 ? -2.780 5.443 -14.285 1.00 59.72 89 THR A N 1
ATOM 683 C CA . THR A 1 89 ? -2.137 6.746 -14.087 1.00 59.72 89 THR A CA 1
ATOM 684 C C . THR A 1 89 ? -3.146 7.666 -13.398 1.00 59.72 89 THR A C 1
ATOM 686 O O . THR A 1 89 ? -4.079 8.174 -14.018 1.00 59.72 89 THR A O 1
ATOM 689 N N . ILE A 1 90 ? -3.019 7.829 -12.081 1.00 57.25 90 ILE A N 1
ATOM 690 C CA . ILE A 1 90 ? -3.690 8.929 -11.389 1.00 57.25 90 ILE A CA 1
ATOM 691 C C . ILE A 1 90 ? -2.747 10.125 -11.502 1.00 57.25 90 ILE A C 1
ATOM 693 O O . ILE A 1 90 ? -1.738 10.189 -10.809 1.00 57.25 90 ILE A O 1
ATOM 697 N N . LYS A 1 91 ? -3.062 11.060 -12.403 1.00 52.44 91 LYS A N 1
ATOM 698 C CA . LYS A 1 91 ? -2.498 12.411 -12.340 1.00 52.44 91 LYS A CA 1
ATOM 699 C C . LYS A 1 91 ? -3.216 13.131 -11.200 1.00 52.44 91 LYS A C 1
ATOM 701 O O . LYS A 1 91 ? -4.351 13.562 -11.392 1.00 52.44 91 LYS A O 1
ATOM 706 N N . LEU A 1 92 ? -2.609 13.148 -10.015 1.00 47.81 92 LEU A N 1
ATOM 707 C CA . LEU A 1 92 ? -2.967 14.110 -8.969 1.00 47.81 92 LEU A CA 1
ATOM 708 C C . LEU A 1 92 ? -2.492 15.506 -9.380 1.00 47.81 92 LEU A C 1
ATOM 710 O O . LEU A 1 92 ? -1.402 15.592 -9.992 1.00 47.81 92 LEU A O 1
#

pLDDT: mean 81.2, std 10.76, range [40.19, 95.06]

Organism: NCBI:txid1182544

Secondary structure (DSSP, 8-state):
----SHHHHHHHHHHHHHHHHHHH-HHHHHHHHHHHHHHHHHHHHHHTTEETTEEPTTSHHHHHHHHTTT---TTSHHHHHHHHHHH-----

Foldseek 3Di:
DPPDDPVVVVVVVVVVVLVVCCVVPVPVNVVVVVVVCLVCLQVVLVQQQQALVGRDPPGVLNVVCVVVVNDDDDVDPSVVSNVCRNPDDDPD